Protein AF-A0AA86TQ76-F1 (afdb_monomer)

Organism: NCBI:txid28002

Sequence (105 aa):
MPYHNWTKQEINLLSSAVKKHGLNWAIIQKNYFPEFNVISVKNKYYAVAHEIMVRRQERAASVQSASQDEQLVQKSQDQVKNESNTLSEEDLLQQIRTILTQQQQ

InterPro domains:
  IPR001005 SANT/Myb domain [PF00249] (5-32)
  IPR001005 SANT/Myb domain [SM00717] (2-51)
  IPR009057 Homedomain-like superfamily [SSF46689] (4-48)

Secondary structure (DSSP, 8-state):
-------HHHHHHHHHHHHHHTT-HHHHHHHH-TTS-HHHHHHHHHHHHHHHHHHHHHHHHHHHHHHHHTTSSSTTS--S--------HHHHHHHHHHHHHTT--

pLDDT: mean 75.3, std 19.29, range [36.97, 96.31]

Radius of gyration: 26.55 Å; Cα contacts (8 Å, |Δi|>4): 30; chains: 1; bounding box: 36×57×64 Å

Foldseek 3Di:
DDDDDDDPVNLVLLVVLCVVPPLPLVCSCVPPNVVDDSVVSNVVNVVVVVVVVVVVVVVVVVVVVVVVVVVVVPPPPDPDDDDDPDPDPVVVVVVVVVVVVVPPD

Structure (mmCIF, N/CA/C/O backbone):
data_AF-A0AA86TQ76-F1
#
_entry.id   AF-A0AA86TQ76-F1
#
loop_
_atom_site.group_PDB
_atom_site.id
_atom_site.type_symbol
_atom_site.label_atom_id
_atom_site.label_alt_id
_atom_site.label_comp_id
_atom_site.label_asym_id
_atom_site.label_entity_id
_atom_site.label_seq_id
_atom_site.pdbx_PDB_ins_code
_atom_site.Cartn_x
_atom_site.Cartn_y
_atom_site.Cartn_z
_atom_site.occupancy
_atom_site.B_iso_or_equiv
_atom_site.auth_seq_id
_atom_site.auth_comp_id
_atom_site.auth_asym_id
_atom_site.auth_atom_id
_atom_site.pdbx_PDB_model_num
ATOM 1 N N . MET A 1 1 ? 18.023 2.434 -10.085 1.00 53.03 1 MET A N 1
ATOM 2 C CA . MET A 1 1 ? 16.574 2.522 -10.369 1.00 53.03 1 MET A CA 1
ATOM 3 C C . MET A 1 1 ? 16.124 3.920 -9.996 1.00 53.03 1 MET A C 1
ATOM 5 O O . MET A 1 1 ? 16.434 4.318 -8.878 1.00 53.03 1 MET A O 1
ATOM 9 N N . PRO A 1 2 ? 15.503 4.688 -10.902 1.00 58.22 2 PRO A N 1
ATOM 10 C CA . PRO A 1 2 ? 15.020 6.023 -10.570 1.00 58.22 2 PRO A CA 1
ATOM 11 C C . PRO A 1 2 ? 13.993 5.938 -9.434 1.00 58.22 2 PRO A C 1
ATOM 13 O O . PRO A 1 2 ? 13.142 5.047 -9.415 1.00 58.22 2 PRO A O 1
ATOM 16 N N . TYR A 1 3 ? 14.114 6.837 -8.461 1.00 70.19 3 TYR A N 1
ATOM 17 C CA . TYR A 1 3 ? 13.155 6.956 -7.371 1.00 70.19 3 TYR A CA 1
ATOM 18 C C . TYR A 1 3 ? 11.889 7.621 -7.912 1.00 70.19 3 TYR A C 1
ATOM 20 O O . TYR A 1 3 ? 11.936 8.765 -8.357 1.00 70.19 3 TYR A O 1
ATOM 28 N N . HIS A 1 4 ? 10.769 6.894 -7.903 1.00 85.44 4 HIS A N 1
ATOM 29 C CA . HIS A 1 4 ? 9.479 7.453 -8.300 1.00 85.44 4 HIS A CA 1
ATOM 30 C C . HIS A 1 4 ? 8.789 8.135 -7.126 1.00 85.44 4 HIS A C 1
ATOM 32 O O . HIS A 1 4 ? 8.577 7.526 -6.071 1.00 85.44 4 HIS A O 1
ATOM 38 N N . ASN A 1 5 ? 8.372 9.377 -7.343 1.00 88.88 5 ASN A N 1
ATOM 39 C CA . ASN A 1 5 ? 7.592 10.137 -6.381 1.00 88.88 5 ASN A CA 1
ATOM 40 C C . ASN A 1 5 ? 6.108 9.828 -6.568 1.00 88.88 5 ASN A C 1
ATOM 42 O O . ASN A 1 5 ? 5.432 10.435 -7.391 1.00 88.88 5 ASN A O 1
ATOM 46 N N . TRP A 1 6 ? 5.602 8.893 -5.768 1.00 91.00 6 TRP A N 1
ATOM 47 C CA . TRP A 1 6 ? 4.189 8.527 -5.783 1.00 91.00 6 TRP A CA 1
ATOM 48 C C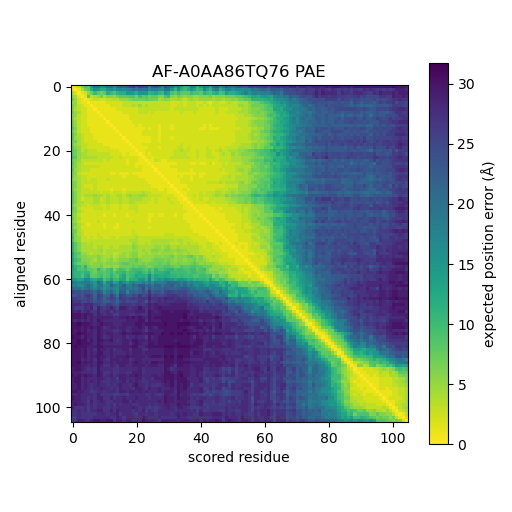 . TRP A 1 6 ? 3.295 9.685 -5.341 1.00 91.00 6 TRP A C 1
ATOM 50 O O . TRP A 1 6 ? 3.310 10.108 -4.182 1.00 91.00 6 TRP A O 1
ATOM 60 N N . THR A 1 7 ? 2.458 10.138 -6.259 1.00 94.12 7 THR A N 1
ATOM 61 C CA . THR A 1 7 ? 1.448 11.167 -6.046 1.00 94.12 7 THR A CA 1
ATOM 62 C C . THR A 1 7 ? 0.230 10.622 -5.298 1.00 94.12 7 THR A C 1
ATOM 64 O O . THR A 1 7 ? -0.048 9.420 -5.262 1.00 94.12 7 THR A O 1
ATOM 67 N N . LYS A 1 8 ? -0.570 11.528 -4.723 1.00 92.50 8 LYS A N 1
ATOM 68 C CA . LYS A 1 8 ? -1.840 11.167 -4.068 1.00 92.50 8 LYS A CA 1
ATOM 69 C C . LYS A 1 8 ? -2.818 10.490 -5.038 1.00 92.50 8 LYS A C 1
ATOM 71 O O . LYS A 1 8 ? -3.538 9.582 -4.635 1.00 92.50 8 LYS A O 1
ATOM 76 N N . GLN A 1 9 ? -2.833 10.914 -6.303 1.00 94.69 9 GLN A N 1
ATOM 77 C CA . GLN A 1 9 ? -3.696 10.335 -7.336 1.00 94.69 9 GLN A CA 1
ATOM 78 C C . GLN A 1 9 ? -3.317 8.880 -7.624 1.00 94.69 9 GLN A C 1
ATOM 80 O O . GLN A 1 9 ? -4.193 8.018 -7.627 1.00 94.69 9 GLN A O 1
ATOM 85 N N . GLU A 1 10 ? -2.024 8.585 -7.768 1.00 93.88 10 GLU A N 1
ATOM 86 C CA . GLU A 1 10 ? -1.541 7.214 -7.971 1.00 93.88 10 GLU A CA 1
ATOM 87 C C . GLU A 1 10 ? -1.820 6.325 -6.759 1.00 93.88 10 GLU A C 1
ATOM 89 O O . GLU A 1 10 ? -2.206 5.171 -6.915 1.00 93.88 10 GLU A O 1
ATOM 94 N N . ILE A 1 11 ? -1.690 6.859 -5.541 1.00 94.38 11 ILE A N 1
ATOM 95 C CA . ILE A 1 11 ? -2.025 6.122 -4.315 1.00 94.38 11 ILE A CA 1
ATOM 96 C C . ILE A 1 11 ? -3.526 5.790 -4.266 1.00 94.38 11 ILE A C 1
ATOM 98 O O . ILE A 1 11 ? -3.902 4.658 -3.950 1.00 94.38 11 ILE A O 1
ATOM 102 N N . ASN A 1 12 ? -4.390 6.745 -4.617 1.00 94.56 12 ASN A N 1
ATOM 103 C CA . ASN A 1 12 ? -5.837 6.524 -4.694 1.00 94.56 12 ASN A CA 1
ATOM 104 C C . ASN A 1 12 ? -6.195 5.491 -5.771 1.00 94.56 12 ASN A C 1
ATOM 106 O O . ASN A 1 12 ? -7.048 4.623 -5.549 1.00 94.56 12 ASN A O 1
ATOM 110 N N . LEU A 1 13 ? -5.519 5.553 -6.921 1.00 95.88 13 LEU A N 1
ATOM 111 C CA . LEU A 1 13 ? -5.680 4.587 -8.000 1.00 95.88 13 LEU A CA 1
ATOM 112 C C . LEU A 1 13 ? -5.225 3.190 -7.564 1.00 95.88 13 LEU A C 1
ATOM 114 O O . LEU A 1 13 ? -5.954 2.227 -7.780 1.00 95.88 13 LEU A O 1
ATOM 118 N N . LEU A 1 14 ? -4.084 3.083 -6.878 1.00 93.69 14 LEU A N 1
ATOM 119 C CA . LEU A 1 14 ? -3.569 1.832 -6.324 1.00 93.69 14 LEU A CA 1
ATOM 120 C C . LEU A 1 14 ? -4.555 1.215 -5.327 1.00 93.69 14 LEU A C 1
ATOM 122 O O . LEU A 1 14 ? -4.869 0.032 -5.431 1.00 93.69 14 LEU A O 1
ATOM 126 N N . SER A 1 15 ? -5.106 2.014 -4.409 1.00 94.12 15 SER A N 1
ATOM 127 C CA . SER A 1 15 ? -6.135 1.543 -3.475 1.00 94.12 15 SER A CA 1
ATOM 128 C C . SER A 1 15 ? -7.380 1.031 -4.210 1.00 94.12 15 SER A C 1
ATOM 130 O O . SER A 1 15 ? -7.910 -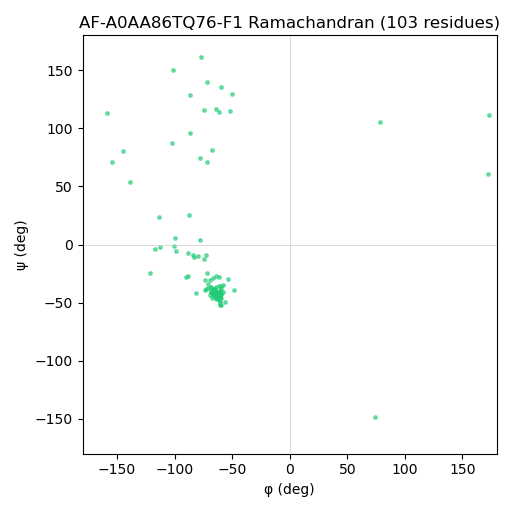0.029 -3.877 1.00 94.12 15 SER A O 1
ATOM 132 N N . SER A 1 16 ? -7.819 1.739 -5.253 1.00 95.50 16 SER A N 1
ATOM 133 C CA . SER A 1 16 ? -8.985 1.354 -6.058 1.00 95.50 16 SER A CA 1
ATOM 134 C C . SER A 1 16 ? -8.735 0.081 -6.874 1.00 95.50 16 SER A C 1
ATOM 136 O O . SER A 1 16 ? -9.596 -0.797 -6.939 1.00 95.50 16 SER A O 1
ATOM 138 N N . ALA A 1 17 ? -7.542 -0.061 -7.454 1.00 94.12 17 ALA A N 1
ATOM 139 C CA . ALA A 1 17 ? -7.136 -1.246 -8.198 1.00 94.12 17 ALA A CA 1
ATOM 140 C C . ALA A 1 17 ? -7.046 -2.483 -7.292 1.00 94.12 17 ALA A C 1
ATOM 142 O O . ALA A 1 17 ? -7.532 -3.545 -7.676 1.00 94.12 17 ALA A O 1
ATOM 143 N N . VAL A 1 18 ? -6.512 -2.339 -6.072 1.00 94.62 18 VAL A N 1
ATOM 144 C CA . VAL A 1 18 ? -6.480 -3.418 -5.069 1.00 94.62 18 VAL A CA 1
ATOM 145 C C . VAL A 1 18 ? -7.890 -3.810 -4.626 1.00 94.62 18 VAL A C 1
ATOM 147 O O . VAL A 1 18 ? -8.187 -4.996 -4.523 1.00 94.62 18 VAL A O 1
ATOM 150 N N . LYS A 1 1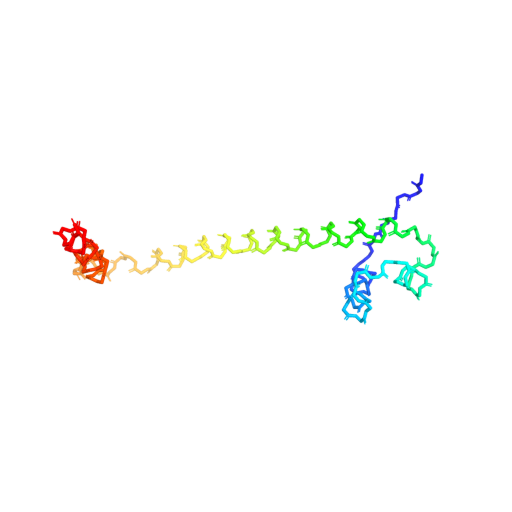9 ? -8.804 -2.849 -4.436 1.00 94.12 19 LYS A N 1
ATOM 151 C CA . LYS A 1 19 ? -10.217 -3.156 -4.139 1.00 94.12 19 LYS A CA 1
ATOM 152 C C . LYS A 1 19 ? -10.895 -3.949 -5.259 1.00 94.12 19 LYS A C 1
ATOM 154 O O . LYS A 1 19 ? -11.734 -4.794 -4.973 1.00 94.12 19 LYS A O 1
ATOM 159 N N . LYS A 1 20 ? -10.544 -3.678 -6.521 1.00 95.94 20 LYS A N 1
ATOM 160 C CA . LYS A 1 20 ? -11.148 -4.329 -7.692 1.00 95.94 20 LYS A CA 1
ATOM 161 C C . LYS A 1 20 ? -10.557 -5.709 -7.994 1.00 95.94 20 LYS A C 1
ATOM 163 O O . LYS A 1 20 ? -11.299 -6.615 -8.349 1.00 95.94 20 LYS A O 1
ATOM 168 N N . HIS A 1 21 ? -9.236 -5.857 -7.896 1.00 93.81 21 HIS A N 1
ATOM 169 C CA . HIS A 1 21 ? -8.508 -7.050 -8.357 1.00 93.81 21 HIS A CA 1
ATOM 170 C C . HIS A 1 21 ? -7.882 -7.873 -7.223 1.00 93.81 21 HIS A C 1
ATOM 172 O O . HIS A 1 21 ? -7.272 -8.907 -7.491 1.00 93.81 21 HIS A O 1
ATOM 178 N N . GLY A 1 22 ? -7.999 -7.431 -5.969 1.00 93.12 22 GLY A N 1
ATOM 179 C CA . GLY A 1 22 ? -7.345 -8.043 -4.812 1.00 93.12 22 GLY A CA 1
ATOM 180 C C . GLY A 1 22 ? -5.841 -7.755 -4.765 1.00 93.12 22 GLY A C 1
ATOM 181 O O . GLY A 1 22 ? -5.372 -6.721 -5.233 1.00 93.12 22 GLY A O 1
ATOM 182 N N . LEU A 1 23 ? -5.056 -8.690 -4.225 1.00 92.69 23 LEU A N 1
ATOM 183 C CA . LEU A 1 23 ? -3.588 -8.584 -4.138 1.00 92.69 23 LEU A CA 1
ATOM 184 C C . LEU A 1 23 ? -2.878 -9.116 -5.399 1.00 92.69 23 LEU A C 1
ATOM 186 O O . LEU A 1 23 ? -1.723 -9.539 -5.348 1.00 92.69 23 LEU A O 1
ATOM 190 N N . ASN A 1 24 ? -3.563 -9.105 -6.545 1.00 95.62 24 ASN A N 1
ATOM 191 C CA . ASN A 1 24 ? -3.026 -9.572 -7.822 1.00 95.62 24 ASN A CA 1
ATOM 192 C C . ASN A 1 24 ? -2.095 -8.522 -8.447 1.00 95.62 24 ASN A C 1
ATOM 194 O O . ASN A 1 24 ? -2.436 -7.851 -9.423 1.00 95.62 24 ASN A O 1
ATOM 198 N N . TRP A 1 25 ? -0.890 -8.387 -7.887 1.00 92.69 25 TRP A N 1
ATOM 199 C CA . TRP A 1 25 ? 0.064 -7.331 -8.243 1.00 92.69 25 TRP A CA 1
ATOM 200 C C . TRP A 1 25 ? 0.456 -7.315 -9.721 1.00 92.69 25 TRP A C 1
ATOM 202 O O . TRP A 1 25 ? 0.631 -6.238 -10.278 1.00 92.69 25 TRP A O 1
ATOM 212 N N . ALA A 1 26 ? 0.558 -8.478 -10.369 1.00 94.81 26 ALA A N 1
ATOM 213 C CA . ALA A 1 26 ? 0.881 -8.564 -11.793 1.00 94.81 26 ALA A CA 1
ATOM 214 C C . ALA A 1 26 ? -0.218 -7.944 -12.676 1.00 94.81 26 ALA A C 1
ATOM 216 O O . ALA A 1 26 ? 0.080 -7.208 -13.612 1.00 94.81 26 ALA A O 1
ATOM 217 N N . ILE A 1 27 ? -1.491 -8.188 -12.347 1.00 96.12 27 ILE A N 1
ATOM 218 C CA . ILE A 1 27 ? -2.639 -7.610 -13.065 1.00 96.12 27 ILE A CA 1
ATOM 219 C C . ILE A 1 27 ? -2.715 -6.107 -12.803 1.00 96.12 27 ILE A C 1
ATOM 221 O O . ILE A 1 27 ? -2.918 -5.322 -13.728 1.00 96.12 27 ILE A O 1
ATOM 225 N N . ILE A 1 28 ? -2.526 -5.700 -11.547 1.00 95.06 28 ILE A N 1
ATOM 226 C CA . ILE A 1 28 ? -2.565 -4.289 -11.153 1.00 95.06 28 ILE A CA 1
ATOM 227 C C . ILE A 1 28 ? -1.445 -3.508 -11.844 1.00 95.06 28 ILE A C 1
ATOM 229 O O . ILE A 1 28 ? -1.695 -2.446 -12.408 1.00 95.06 28 ILE A O 1
ATOM 233 N N . GLN A 1 29 ? -0.227 -4.048 -11.847 1.00 95.94 29 GLN A N 1
ATOM 234 C CA . GLN A 1 29 ? 0.904 -3.435 -12.528 1.00 95.94 29 GLN A CA 1
ATOM 235 C C . GLN A 1 29 ? 0.631 -3.319 -14.029 1.00 95.94 29 GLN A C 1
ATOM 237 O O . GLN A 1 29 ? 0.681 -2.220 -14.568 1.00 95.94 29 G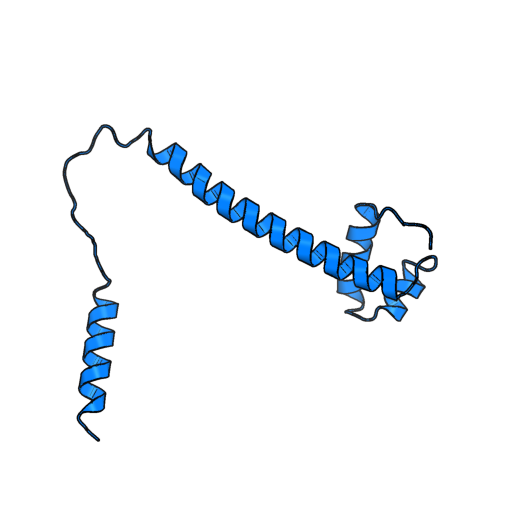LN A O 1
ATOM 242 N N . LYS A 1 30 ? 0.235 -4.412 -14.687 1.00 96.31 30 LYS A N 1
ATOM 243 C CA . LYS A 1 30 ? -0.004 -4.420 -16.133 1.00 96.31 30 LYS A CA 1
ATOM 244 C C . LYS A 1 30 ? -1.102 -3.446 -16.575 1.00 96.31 30 LYS A C 1
ATOM 246 O O . LYS A 1 30 ? -0.962 -2.814 -17.615 1.00 96.31 30 LYS A O 1
ATOM 251 N N . ASN A 1 31 ? -2.185 -3.332 -15.806 1.00 95.94 31 ASN A N 1
ATOM 252 C CA . A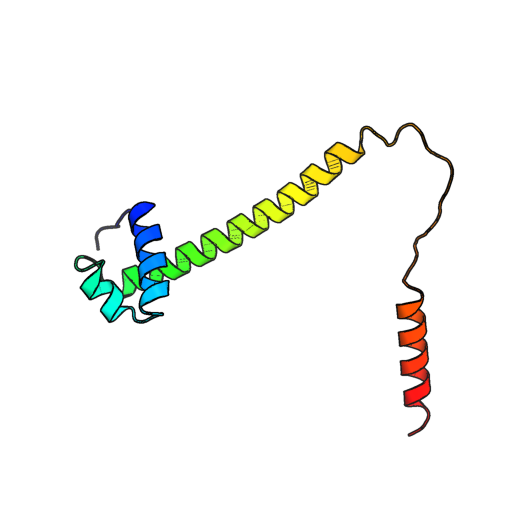SN A 1 31 ? -3.361 -2.561 -16.218 1.00 95.94 31 ASN A CA 1
ATOM 253 C C . ASN A 1 31 ? -3.319 -1.084 -15.802 1.00 95.94 31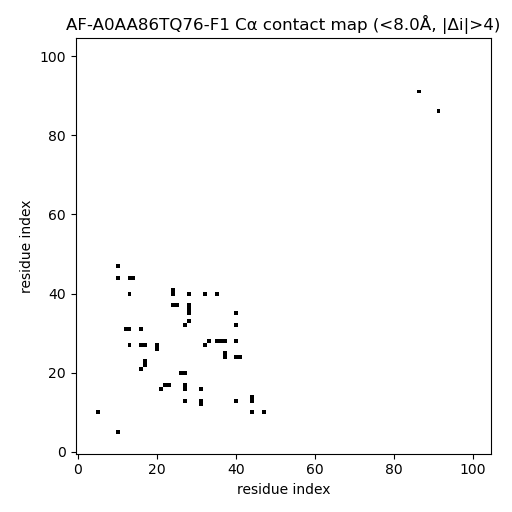 ASN A C 1
ATOM 255 O O . ASN A 1 31 ? -3.954 -0.266 -16.459 1.00 95.94 31 ASN A O 1
ATOM 259 N N . TYR A 1 32 ? -2.632 -0.746 -14.706 1.00 94.56 32 TYR A N 1
ATOM 260 C CA . TYR A 1 32 ? -2.665 0.606 -14.128 1.00 94.56 32 TYR A CA 1
ATOM 261 C C . TYR A 1 32 ? -1.290 1.269 -14.041 1.00 94.56 32 TYR A C 1
ATOM 263 O O . TYR A 1 32 ? -1.210 2.491 -14.010 1.00 94.56 32 TYR A O 1
ATOM 271 N N . PHE A 1 33 ? -0.216 0.481 -13.987 1.00 93.94 33 PHE A N 1
ATOM 272 C CA . PHE A 1 33 ? 1.136 0.944 -13.674 1.00 93.94 33 PHE A CA 1
ATOM 273 C C . PHE A 1 33 ? 2.184 0.273 -14.588 1.00 93.94 33 PHE A C 1
ATOM 275 O O . PHE A 1 33 ? 3.132 -0.333 -14.078 1.00 93.94 33 PHE A O 1
ATOM 282 N N . PRO A 1 34 ? 2.034 0.341 -15.929 1.00 92.94 34 PRO A N 1
ATOM 283 C CA . PRO A 1 34 ? 2.863 -0.432 -16.858 1.00 92.94 34 PRO A CA 1
ATOM 284 C C . PRO A 1 34 ? 4.346 -0.039 -16.814 1.00 92.94 34 PRO A C 1
ATOM 286 O O . PRO A 1 34 ? 5.210 -0.873 -17.066 1.00 92.94 34 PRO A O 1
ATOM 289 N N . GLU A 1 35 ? 4.646 1.204 -16.437 1.00 91.44 35 GLU A N 1
ATOM 290 C CA . GLU A 1 35 ? 6.011 1.733 -16.318 1.00 91.44 35 GLU A CA 1
ATOM 291 C C . GLU A 1 35 ? 6.713 1.307 -15.018 1.00 91.44 35 GLU A C 1
ATOM 293 O O . GLU A 1 35 ? 7.919 1.494 -14.856 1.00 91.44 35 GLU A O 1
ATOM 298 N N . PHE A 1 36 ? 5.974 0.708 -14.079 1.00 90.38 36 PHE A N 1
ATOM 299 C CA . PHE A 1 36 ? 6.499 0.305 -12.781 1.00 90.38 36 PHE A CA 1
ATOM 300 C C . PHE A 1 36 ? 6.788 -1.186 -12.712 1.00 90.38 36 PHE A C 1
ATOM 302 O O . PHE A 1 36 ? 6.095 -2.016 -13.292 1.00 90.38 36 PHE A O 1
ATOM 309 N N . ASN A 1 37 ? 7.774 -1.544 -11.894 1.00 91.56 37 ASN A N 1
ATOM 310 C CA . ASN A 1 37 ? 7.974 -2.930 -11.500 1.00 91.56 37 ASN A CA 1
ATOM 311 C C . ASN A 1 37 ? 6.864 -3.360 -10.523 1.00 91.56 37 ASN A C 1
ATOM 313 O O . ASN A 1 37 ? 6.516 -2.623 -9.596 1.00 91.56 37 ASN A O 1
ATOM 317 N N . VAL A 1 38 ? 6.365 -4.588 -10.683 1.00 93.31 38 VAL A N 1
ATOM 318 C CA . VAL A 1 38 ? 5.403 -5.246 -9.782 1.00 93.31 38 VAL A CA 1
ATOM 319 C C . VAL A 1 38 ? 5.837 -5.134 -8.314 1.00 93.31 38 VAL A C 1
ATOM 321 O O . VAL A 1 38 ? 5.018 -4.874 -7.432 1.00 93.31 38 VAL A O 1
ATOM 324 N N . ILE A 1 39 ? 7.140 -5.270 -8.049 1.00 91.06 39 ILE A N 1
ATOM 325 C CA . ILE A 1 39 ? 7.720 -5.159 -6.705 1.00 91.06 39 ILE A CA 1
ATOM 326 C C . ILE A 1 39 ? 7.529 -3.744 -6.141 1.00 91.06 39 ILE A C 1
ATOM 328 O O . ILE A 1 39 ? 7.149 -3.597 -4.980 1.00 91.06 39 ILE A O 1
ATOM 332 N N . SER A 1 40 ? 7.733 -2.704 -6.953 1.00 89.88 40 SER A N 1
ATOM 333 C CA . SER A 1 40 ? 7.564 -1.306 -6.539 1.00 89.88 40 SER A CA 1
ATOM 334 C C . SER A 1 40 ? 6.114 -0.999 -6.169 1.00 89.88 40 SER A C 1
ATOM 336 O O . SER A 1 40 ? 5.865 -0.356 -5.151 1.00 89.88 40 SER A O 1
ATOM 338 N N . VAL A 1 41 ? 5.159 -1.509 -6.954 1.00 92.44 41 VAL A N 1
ATOM 339 C CA . VAL A 1 41 ? 3.717 -1.361 -6.696 1.00 92.44 41 VAL A CA 1
ATOM 340 C C . VAL A 1 41 ? 3.336 -2.017 -5.366 1.00 92.44 41 VAL A C 1
ATOM 342 O O . VAL A 1 41 ? 2.695 -1.391 -4.519 1.00 92.44 41 VAL A O 1
ATOM 345 N N . LYS A 1 42 ? 3.800 -3.253 -5.142 1.00 92.88 42 LYS A N 1
ATOM 346 C CA . LYS A 1 42 ? 3.579 -3.986 -3.890 1.00 92.88 42 LYS A CA 1
ATOM 347 C C . LYS A 1 42 ? 4.163 -3.239 -2.688 1.00 92.88 42 LYS A C 1
ATOM 349 O O . LYS A 1 42 ? 3.467 -3.007 -1.702 1.00 92.88 42 LYS A O 1
ATOM 354 N N . ASN A 1 43 ? 5.435 -2.850 -2.769 1.00 92.50 43 ASN A N 1
ATOM 355 C CA . ASN A 1 43 ? 6.125 -2.163 -1.678 1.00 92.50 43 ASN A CA 1
ATOM 356 C C . ASN A 1 43 ? 5.436 -0.842 -1.336 1.00 92.50 43 ASN A C 1
ATOM 358 O O . ASN A 1 43 ? 5.265 -0.526 -0.158 1.00 92.50 43 ASN A O 1
ATOM 362 N N . LYS A 1 44 ? 4.974 -0.100 -2.351 1.00 93.06 44 LYS A N 1
ATOM 363 C CA . LYS A 1 44 ? 4.235 1.135 -2.115 1.00 93.06 44 LYS A CA 1
ATOM 364 C C . LYS A 1 44 ? 2.934 0.890 -1.362 1.00 93.06 44 LYS A C 1
ATOM 366 O O . LYS A 1 44 ? 2.643 1.643 -0.436 1.00 93.06 44 LYS A O 1
ATOM 371 N N . TYR A 1 45 ? 2.167 -0.134 -1.734 1.00 94.00 45 TYR A N 1
ATOM 372 C CA . TYR A 1 45 ? 0.904 -0.440 -1.064 1.00 94.00 45 TYR A CA 1
ATOM 373 C C . TYR A 1 45 ? 1.099 -0.660 0.441 1.00 94.00 45 TYR A C 1
ATOM 375 O O . TYR A 1 45 ? 0.420 -0.027 1.249 1.00 94.00 45 TYR A O 1
ATOM 383 N N . TYR A 1 46 ? 2.069 -1.495 0.824 1.00 92.00 46 TYR A N 1
ATOM 384 C CA . TYR A 1 46 ? 2.356 -1.758 2.236 1.00 92.00 46 TYR A CA 1
ATOM 385 C C . TYR A 1 46 ? 2.893 -0.526 2.969 1.00 92.00 46 TYR A C 1
ATOM 387 O O . TYR A 1 46 ? 2.489 -0.279 4.103 1.00 92.00 46 TYR A O 1
ATOM 395 N N . ALA A 1 47 ? 3.732 0.283 2.316 1.00 90.94 47 ALA A N 1
ATOM 396 C CA . ALA A 1 47 ? 4.209 1.537 2.892 1.00 90.94 47 ALA A CA 1
ATOM 397 C C . ALA A 1 47 ? 3.052 2.507 3.191 1.00 90.94 47 ALA A C 1
ATOM 399 O O . ALA A 1 47 ? 2.987 3.070 4.280 1.00 90.94 47 ALA A O 1
ATOM 400 N N . VAL A 1 48 ? 2.101 2.654 2.262 1.00 90.38 48 VAL A N 1
ATOM 401 C CA . VAL A 1 48 ? 0.915 3.509 2.449 1.00 90.38 48 VAL A CA 1
ATOM 402 C C . VAL A 1 48 ? -0.004 2.956 3.535 1.00 90.38 48 VAL A C 1
ATOM 404 O O . VAL A 1 48 ? -0.487 3.716 4.369 1.00 90.38 48 VAL A O 1
ATOM 407 N N . ALA A 1 49 ? -0.251 1.645 3.549 1.00 89.19 49 ALA A N 1
ATOM 408 C CA . ALA A 1 49 ? -1.081 1.021 4.576 1.00 89.19 49 ALA A CA 1
ATOM 409 C C . ALA A 1 49 ? -0.497 1.248 5.981 1.00 89.19 49 ALA A C 1
ATOM 411 O O . ALA A 1 49 ? -1.228 1.611 6.904 1.00 89.19 49 ALA A O 1
ATOM 412 N N . HIS A 1 50 ? 0.824 1.112 6.116 1.00 88.56 50 HIS A N 1
ATOM 413 C CA . HIS A 1 50 ? 1.539 1.408 7.352 1.00 88.56 50 HIS A CA 1
ATOM 414 C C . HIS A 1 50 ? 1.447 2.895 7.728 1.00 88.56 50 HIS A C 1
ATOM 416 O O . HIS A 1 50 ? 1.105 3.224 8.860 1.00 88.56 50 HIS A O 1
ATOM 422 N N . GLU A 1 51 ? 1.675 3.807 6.779 1.00 88.06 51 GLU A N 1
ATOM 423 C CA . GLU A 1 51 ? 1.561 5.254 7.003 1.00 88.06 51 GLU A CA 1
ATOM 424 C C . GLU A 1 51 ? 0.156 5.656 7.488 1.00 88.06 51 GLU A C 1
ATOM 426 O O . GLU A 1 51 ? 0.013 6.464 8.406 1.00 88.06 51 GLU A O 1
ATOM 431 N N . ILE A 1 52 ? -0.895 5.062 6.917 1.00 86.06 52 ILE A N 1
ATOM 432 C CA . ILE A 1 52 ? -2.284 5.294 7.339 1.00 86.06 52 ILE A CA 1
ATOM 433 C C . ILE A 1 52 ? -2.515 4.791 8.767 1.00 86.06 52 ILE A C 1
ATOM 435 O O . ILE A 1 52 ? -3.168 5.480 9.554 1.00 86.06 52 ILE A O 1
ATOM 439 N N . MET A 1 53 ? -1.988 3.613 9.106 1.00 83.81 53 MET A N 1
ATOM 440 C CA . MET A 1 53 ? -2.099 3.037 10.446 1.00 83.81 53 MET A CA 1
ATOM 441 C C . MET A 1 53 ? -1.443 3.941 11.497 1.00 83.81 53 MET A C 1
ATOM 443 O O . MET A 1 53 ? -2.099 4.304 12.473 1.00 83.81 53 MET A O 1
ATOM 447 N N . VAL A 1 54 ? -0.199 4.369 11.262 1.00 85.94 54 VAL A N 1
ATOM 448 C CA . VAL A 1 54 ? 0.549 5.252 12.174 1.00 85.94 54 VAL A CA 1
ATOM 449 C C . VAL A 1 54 ? -0.181 6.582 12.365 1.00 85.94 54 VAL A C 1
ATOM 451 O O . VAL A 1 54 ? -0.477 6.972 13.492 1.00 85.94 54 VAL A O 1
ATOM 454 N N . ARG A 1 55 ? -0.618 7.225 11.273 1.00 85.38 55 ARG A N 1
ATOM 455 C CA . ARG A 1 55 ? -1.376 8.488 11.347 1.00 85.38 55 ARG A CA 1
ATOM 456 C C . ARG A 1 55 ? -2.707 8.367 12.083 1.00 85.38 55 ARG A C 1
ATOM 458 O O . ARG A 1 55 ? -3.227 9.368 12.577 1.00 85.38 55 ARG A O 1
ATOM 465 N N . ARG A 1 56 ? -3.327 7.183 12.084 1.00 80.56 56 ARG A N 1
ATOM 466 C CA . ARG A 1 56 ? -4.558 6.926 12.844 1.00 80.56 56 ARG A CA 1
ATOM 467 C C . ARG A 1 56 ? -4.256 6.820 14.336 1.00 80.56 56 ARG A C 1
ATOM 469 O O . ARG A 1 56 ? -5.034 7.337 15.131 1.00 80.56 56 ARG A O 1
ATOM 476 N N . GLN A 1 57 ? -3.141 6.192 14.696 1.00 73.94 57 GLN A N 1
ATOM 477 C CA . GLN A 1 57 ? -2.702 6.046 16.081 1.00 73.94 57 GLN A CA 1
ATOM 478 C C . GLN A 1 57 ? -2.314 7.394 16.699 1.00 73.94 57 GLN A C 1
ATOM 480 O O . GLN A 1 57 ? -2.789 7.726 17.780 1.00 73.94 57 GLN A O 1
ATOM 485 N N . GLU A 1 58 ? -1.546 8.209 15.975 1.00 78.12 58 GLU A N 1
ATOM 486 C CA . GLU A 1 58 ? -1.172 9.565 16.403 1.00 78.12 58 GLU A CA 1
ATOM 487 C C . GLU A 1 58 ? -2.400 10.462 16.591 1.00 78.12 58 GLU A C 1
ATOM 489 O O . GLU A 1 58 ? -2.510 11.175 17.587 1.00 78.12 58 GLU A O 1
ATOM 494 N N . ARG A 1 59 ? -3.374 10.390 15.672 1.00 77.06 59 ARG A N 1
ATOM 495 C CA . ARG A 1 59 ? -4.638 11.124 15.818 1.00 77.06 59 ARG A CA 1
ATOM 496 C C . ARG A 1 59 ? -5.460 10.644 17.008 1.00 77.06 59 ARG A C 1
ATOM 498 O O . ARG A 1 59 ? -6.006 11.479 17.716 1.00 77.06 59 ARG A O 1
ATOM 505 N N . ALA A 1 60 ? -5.546 9.336 17.244 1.00 76.50 60 ALA A N 1
ATOM 506 C CA . ALA A 1 60 ? -6.256 8.804 18.406 1.00 76.50 60 ALA A CA 1
ATOM 507 C C . ALA A 1 60 ? -5.613 9.267 19.727 1.00 76.50 60 ALA A C 1
ATOM 509 O O . ALA A 1 60 ? -6.331 9.691 20.628 1.00 76.50 60 ALA A O 1
ATOM 510 N N . ALA A 1 61 ? -4.279 9.273 19.808 1.00 75.12 61 ALA A N 1
ATOM 511 C CA . ALA A 1 61 ? -3.543 9.779 20.966 1.00 75.12 61 ALA A CA 1
ATOM 512 C C . ALA A 1 61 ? -3.702 11.302 21.150 1.00 75.12 61 ALA A C 1
ATOM 514 O O . ALA A 1 61 ? -3.885 11.775 22.268 1.00 75.12 61 ALA A O 1
ATOM 515 N N . SER A 1 62 ? -3.703 12.075 20.058 1.00 74.56 62 SER A N 1
ATOM 516 C CA . SER A 1 62 ? -3.879 13.534 20.102 1.00 74.56 62 SER A CA 1
ATOM 517 C C . SER A 1 62 ? -5.308 13.962 20.472 1.00 74.56 62 SER A C 1
ATOM 519 O O . SER A 1 62 ? -5.491 14.958 21.169 1.00 74.56 62 SER A O 1
ATOM 521 N N . VAL A 1 63 ? -6.329 13.200 20.062 1.00 65.62 63 VAL A N 1
ATOM 522 C CA . VAL A 1 63 ? -7.719 13.425 20.495 1.00 65.62 63 VAL A CA 1
ATOM 523 C C . VAL A 1 63 ? -7.877 13.112 21.986 1.00 65.62 63 VAL A C 1
ATOM 525 O O . VAL A 1 63 ? -8.552 13.859 22.684 1.00 65.62 63 VAL A O 1
ATOM 528 N N . GLN A 1 64 ? -7.197 12.080 22.502 1.00 58.41 64 GLN A N 1
ATOM 529 C CA . GLN A 1 64 ? -7.180 11.780 23.939 1.00 58.41 64 GLN A CA 1
ATOM 530 C C . GLN A 1 64 ? -6.526 12.891 24.774 1.00 58.41 64 GLN A C 1
ATOM 532 O O . GLN A 1 64 ? -7.021 13.185 25.859 1.00 58.41 64 GLN A O 1
ATOM 537 N N . SER A 1 65 ? -5.471 13.547 24.273 1.00 56.72 65 SER A N 1
ATOM 538 C CA . SER A 1 65 ? -4.893 14.722 24.940 1.00 56.72 65 SER A CA 1
ATOM 539 C C . SER A 1 65 ? -5.778 15.970 24.817 1.00 56.72 65 SER A C 1
ATOM 541 O O . SER A 1 65 ? -5.942 16.689 25.794 1.00 56.72 65 SER A O 1
ATOM 543 N N . ALA A 1 66 ? -6.426 16.199 23.667 1.00 55.91 66 ALA A N 1
ATOM 544 C CA . ALA A 1 66 ? -7.325 17.345 23.477 1.00 55.91 66 ALA A CA 1
ATOM 545 C C . ALA A 1 66 ? -8.595 17.262 24.349 1.00 55.91 66 ALA A C 1
ATOM 547 O O . ALA A 1 66 ? -9.120 18.283 24.780 1.00 55.91 66 ALA A O 1
ATOM 548 N N . SER A 1 67 ? -9.061 16.052 24.676 1.00 51.09 67 SER A N 1
ATOM 549 C CA . SER A 1 67 ? -10.157 15.842 25.633 1.00 51.09 67 SER A CA 1
ATOM 550 C C . SER A 1 67 ? -9.770 16.081 27.105 1.00 51.09 67 SER A C 1
ATOM 552 O O . SER A 1 67 ? -10.661 16.102 27.952 1.00 51.09 67 SER A O 1
ATOM 554 N N . GLN A 1 68 ? -8.482 16.268 27.436 1.00 46.28 68 GLN A N 1
ATOM 555 C CA . GLN A 1 68 ? -8.041 16.657 28.786 1.00 46.28 68 GLN A CA 1
ATOM 556 C C . GLN A 1 68 ? -8.004 18.181 28.990 1.00 46.28 68 GLN A C 1
ATOM 558 O O . GLN A 1 68 ? -8.225 18.637 30.112 1.00 46.28 68 GLN A O 1
ATOM 563 N N . ASP A 1 69 ? -7.804 18.971 27.930 1.00 48.06 69 ASP A N 1
ATOM 564 C CA . ASP A 1 69 ? -7.791 20.440 28.013 1.00 48.06 69 ASP A CA 1
ATOM 565 C C . ASP A 1 69 ? -9.196 21.044 28.213 1.00 48.06 69 ASP A C 1
ATOM 567 O O . ASP A 1 69 ? -9.347 22.039 28.922 1.00 48.06 69 ASP A O 1
ATOM 571 N N . GLU A 1 70 ? -10.258 20.407 27.703 1.00 48.41 70 GLU A N 1
ATOM 572 C CA . GLU A 1 70 ? -11.650 20.829 27.963 1.00 48.41 70 GLU A CA 1
ATOM 573 C C . GLU A 1 70 ? -12.148 20.488 29.386 1.00 48.41 70 GLU A C 1
ATOM 575 O O . GLU A 1 70 ? -13.158 21.029 29.831 1.00 48.41 70 GLU A O 1
ATOM 580 N N . GLN A 1 71 ? -11.435 19.652 30.155 1.00 44.69 71 GLN A N 1
ATOM 581 C CA . GLN A 1 71 ? -11.801 19.332 31.547 1.00 44.69 71 GLN A CA 1
ATOM 582 C C . 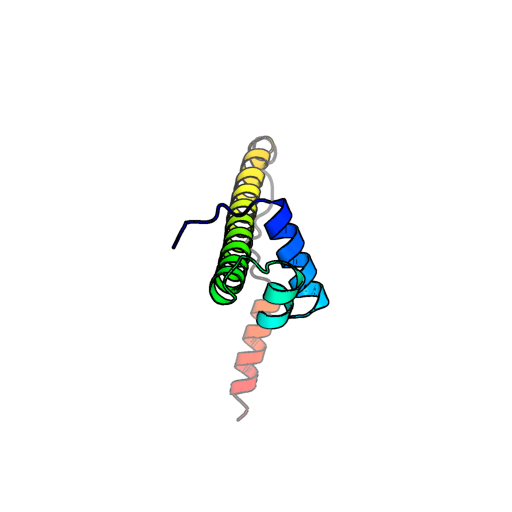GLN A 1 71 ? -11.216 20.304 32.591 1.00 44.69 71 GLN A C 1
ATOM 584 O O . GLN A 1 71 ? -11.587 20.239 33.766 1.00 44.69 71 GLN A O 1
ATOM 589 N N . LEU A 1 72 ? -10.339 21.237 32.198 1.00 46.25 72 LEU A N 1
ATOM 590 C CA . LEU A 1 72 ? -9.747 22.233 33.106 1.00 46.25 72 LEU A CA 1
ATOM 591 C C . LEU A 1 72 ? -10.632 23.473 33.348 1.00 46.25 72 LEU A C 1
ATOM 593 O O . LEU A 1 72 ? -10.369 24.220 34.287 1.00 46.25 72 LEU A O 1
ATOM 597 N N . VAL A 1 73 ? -11.713 23.665 32.583 1.00 49.03 73 VAL A N 1
ATOM 598 C CA . VAL A 1 73 ? -12.636 24.818 32.713 1.00 49.03 73 VAL A CA 1
ATOM 599 C C . VAL A 1 73 ? -13.932 24.507 33.484 1.00 49.03 73 VAL A C 1
ATOM 601 O O . VAL A 1 73 ? -14.701 25.417 33.774 1.00 49.03 73 VAL A O 1
ATOM 604 N N . GLN A 1 74 ? -14.143 23.271 33.948 1.00 45.06 74 GLN A N 1
ATOM 605 C CA . GLN A 1 74 ? -15.279 22.934 34.830 1.00 45.06 74 GLN A CA 1
ATOM 606 C C . GLN A 1 74 ? -14.873 22.446 36.231 1.00 45.06 74 GLN A C 1
ATOM 608 O O . GLN A 1 74 ? -15.727 22.269 37.093 1.00 45.06 74 GLN A O 1
ATOM 613 N N . LYS A 1 75 ? -13.574 22.280 36.517 1.00 46.03 75 LYS A N 1
ATOM 614 C CA . LYS A 1 75 ? -13.084 21.716 37.792 1.00 46.03 75 LYS A CA 1
ATOM 615 C C . LYS A 1 75 ? -13.106 22.688 38.989 1.00 46.03 75 LYS A C 1
ATOM 617 O O . LYS A 1 75 ? -12.659 22.318 40.072 1.00 46.03 75 LYS A O 1
ATOM 622 N N . SER A 1 76 ? -13.618 23.910 38.819 1.00 48.38 76 SER A N 1
ATOM 623 C CA . SER A 1 76 ? -13.606 24.951 39.864 1.00 48.38 76 SER A CA 1
ATOM 624 C C . SER A 1 76 ? -14.911 25.096 40.653 1.00 48.38 76 SER A C 1
ATOM 626 O O . SER A 1 76 ? -14.937 25.844 41.626 1.00 48.38 76 SER A O 1
ATOM 628 N N . GLN A 1 77 ? -15.983 24.388 40.299 1.00 44.44 77 GLN A N 1
ATOM 629 C CA . GLN A 1 77 ? -17.234 24.396 41.062 1.00 44.44 77 GLN A CA 1
ATOM 630 C C . GLN A 1 77 ? -17.867 23.010 40.999 1.00 44.44 77 GLN A C 1
ATOM 632 O O . GLN A 1 77 ? -18.693 22.769 40.140 1.00 44.44 77 GLN A O 1
ATOM 637 N N . ASP A 1 78 ? -17.372 22.088 41.825 1.00 40.47 78 ASP A N 1
ATOM 638 C CA . ASP A 1 78 ? -18.138 21.001 42.465 1.00 40.47 78 ASP A CA 1
ATOM 639 C C . ASP A 1 78 ? -17.160 20.049 43.176 1.00 40.47 78 ASP A C 1
ATOM 641 O O . ASP A 1 78 ? -17.061 18.850 42.920 1.00 40.47 78 ASP A O 1
ATOM 645 N N . GLN A 1 79 ? -16.414 20.597 44.140 1.00 44.50 79 GLN A N 1
ATOM 646 C CA . GLN A 1 79 ? -15.957 19.814 45.287 1.00 44.50 79 GLN A CA 1
ATOM 647 C C . GLN A 1 79 ? -17.163 19.522 46.192 1.00 44.50 79 GLN A C 1
ATOM 649 O O . GLN A 1 79 ? -17.241 20.093 47.265 1.00 44.50 79 GLN A O 1
ATOM 654 N N . VAL A 1 80 ? -18.101 18.659 45.794 1.00 42.19 80 VAL A N 1
ATOM 655 C CA . VAL A 1 80 ? -18.966 17.906 46.723 1.00 42.19 80 VAL A CA 1
ATOM 656 C C . VAL A 1 80 ? -19.509 16.678 45.967 1.00 42.19 80 VAL A C 1
ATOM 658 O O . VAL A 1 80 ? -20.351 16.824 45.092 1.00 42.19 80 VAL A O 1
ATOM 661 N N . LYS A 1 81 ? -19.090 15.475 46.399 1.00 37.72 81 LYS A N 1
ATOM 662 C CA . LYS A 1 81 ? -19.611 14.123 46.064 1.00 37.72 81 LYS A CA 1
ATOM 663 C C . LYS A 1 81 ? -19.201 13.523 44.708 1.00 37.72 81 LYS A C 1
ATOM 665 O O . LYS A 1 81 ? -19.823 13.775 43.689 1.00 37.72 81 LYS A O 1
ATOM 670 N N . ASN A 1 82 ? -18.287 12.556 44.728 1.00 36.97 82 ASN A N 1
ATOM 671 C CA . ASN A 1 82 ? -18.658 11.140 44.860 1.00 36.97 82 ASN A CA 1
ATOM 672 C C . ASN A 1 82 ? -17.400 10.276 44.681 1.00 36.97 82 ASN A C 1
ATOM 674 O O . ASN A 1 82 ? -16.817 10.198 43.601 1.00 36.97 82 ASN A O 1
ATOM 678 N N . GLU A 1 83 ? -16.985 9.641 45.769 1.00 46.75 83 GLU A N 1
ATOM 679 C CA . GLU A 1 83 ? -16.047 8.529 45.762 1.00 46.75 83 GLU A CA 1
ATOM 680 C C . GLU A 1 83 ? -16.669 7.379 44.971 1.00 46.75 83 GLU A C 1
ATOM 682 O O . GLU A 1 83 ? -17.670 6.810 45.389 1.00 46.75 83 GLU A O 1
ATOM 687 N N . SER A 1 84 ? -16.101 7.014 43.827 1.00 42.00 84 SER A N 1
ATOM 688 C CA . SER A 1 84 ? -16.440 5.753 43.161 1.00 42.00 84 SER A CA 1
ATOM 689 C C . SER A 1 84 ? -15.272 5.304 42.294 1.00 42.00 84 SER A C 1
ATOM 691 O O . SER A 1 84 ? -15.302 5.337 41.069 1.00 42.00 84 SER A O 1
ATOM 693 N N . ASN A 1 85 ? -14.217 4.871 42.980 1.00 52.62 85 ASN A N 1
ATOM 694 C CA . ASN A 1 85 ? -13.340 3.827 42.477 1.00 52.62 85 ASN A CA 1
ATOM 695 C C . ASN A 1 85 ? -14.170 2.531 42.460 1.00 52.62 85 ASN A C 1
ATOM 697 O O . ASN A 1 85 ? -14.158 1.775 43.428 1.00 52.62 85 ASN A O 1
ATOM 701 N N . THR A 1 86 ? -14.995 2.332 41.432 1.00 48.03 86 THR A N 1
ATOM 702 C CA . THR A 1 86 ? -15.852 1.148 41.310 1.00 48.03 86 THR A CA 1
ATOM 703 C C . THR A 1 86 ? -15.239 0.181 40.306 1.00 48.03 86 THR A C 1
ATOM 705 O O . THR A 1 86 ? -15.540 0.190 39.115 1.00 48.03 86 THR A O 1
ATOM 708 N N . LEU A 1 87 ? -14.353 -0.676 40.826 1.00 48.09 87 LEU A N 1
ATOM 709 C CA . LEU A 1 87 ? -14.110 -2.002 40.265 1.00 48.09 87 LEU A CA 1
ATOM 710 C C . LEU A 1 87 ? -15.483 -2.674 40.143 1.00 48.09 87 LEU A C 1
ATOM 712 O O . LEU A 1 87 ? -16.176 -2.835 41.148 1.00 48.09 87 LEU A O 1
ATOM 716 N N . SER A 1 88 ? -15.900 -2.932 38.905 1.00 53.47 88 SER A N 1
ATOM 717 C CA . SER A 1 88 ? -17.241 -3.396 38.566 1.00 53.47 88 SER A CA 1
ATOM 718 C C . SER A 1 88 ? -17.628 -4.595 39.434 1.00 53.47 88 SER A C 1
ATOM 720 O O . SER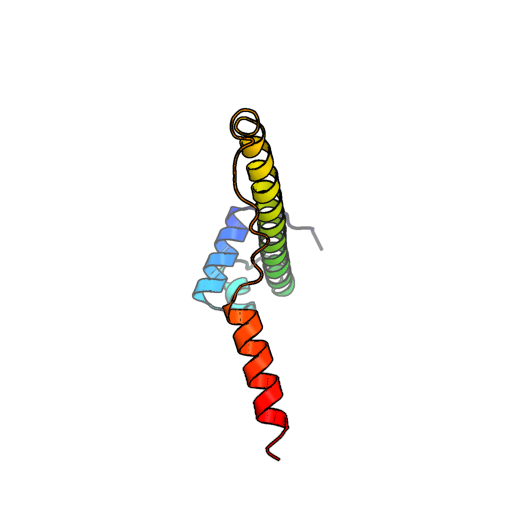 A 1 88 ? -16.879 -5.565 39.530 1.00 53.47 88 SER A O 1
ATOM 722 N N . GLU A 1 89 ? -18.801 -4.540 40.065 1.00 54.41 89 GLU A N 1
ATOM 723 C CA . GLU A 1 89 ? -19.371 -5.634 40.867 1.00 54.41 89 GLU A CA 1
ATOM 724 C C . GLU A 1 89 ? -19.426 -6.952 40.067 1.00 54.41 89 GLU A C 1
ATOM 726 O O . GLU A 1 89 ? -19.219 -8.037 40.610 1.00 54.41 89 GLU A O 1
ATOM 731 N N . GLU A 1 90 ? -19.574 -6.840 38.744 1.00 56.94 90 GLU A N 1
ATOM 732 C CA . GLU A 1 90 ? -19.479 -7.949 37.793 1.00 56.94 90 GLU A CA 1
ATOM 733 C C . GLU A 1 90 ? -18.114 -8.657 37.813 1.00 56.94 90 GLU A C 1
ATOM 735 O O . GLU A 1 90 ? -18.072 -9.886 37.743 1.00 56.94 90 GLU A O 1
ATOM 740 N N . ASP A 1 91 ? -17.003 -7.930 37.967 1.00 65.19 91 ASP A N 1
ATOM 741 C CA . ASP A 1 91 ? -15.659 -8.526 37.995 1.00 65.19 91 ASP A CA 1
ATOM 742 C C . ASP A 1 91 ? -15.424 -9.321 39.286 1.00 65.19 91 ASP A C 1
ATOM 744 O O . ASP A 1 91 ? -14.843 -10.408 39.258 1.00 65.19 91 ASP A O 1
ATOM 748 N N . LEU A 1 92 ? -15.940 -8.836 40.420 1.00 64.88 92 LEU A N 1
ATOM 749 C CA . LEU A 1 92 ? -15.861 -9.549 41.700 1.00 64.88 92 LEU A CA 1
ATOM 750 C C . LEU A 1 92 ? -16.729 -10.815 41.691 1.00 64.88 92 LEU A C 1
ATOM 752 O O . LEU A 1 92 ? -16.299 -11.872 42.161 1.00 64.88 92 LEU A O 1
ATOM 756 N N . LEU A 1 93 ? -17.928 -10.745 41.105 1.00 68.31 93 LEU A N 1
ATOM 757 C CA . LEU A 1 93 ? -18.817 -11.902 40.971 1.00 68.31 93 LEU A CA 1
ATOM 758 C C . LEU A 1 93 ? -18.261 -12.953 39.998 1.00 68.31 93 LEU A C 1
ATOM 760 O O . LEU A 1 93 ? -18.382 -14.156 40.257 1.00 68.31 93 LEU A O 1
ATOM 764 N N . GLN A 1 94 ? -17.601 -12.527 38.918 1.00 70.62 94 GLN A N 1
ATOM 765 C CA . GLN A 1 94 ? -16.856 -13.418 38.018 1.00 70.62 94 GLN A CA 1
ATOM 766 C C . GLN A 1 94 ? -15.700 -14.119 38.744 1.00 70.62 94 GLN A C 1
ATOM 768 O O . GLN A 1 94 ? -15.489 -15.327 38.579 1.00 70.62 94 GLN A O 1
ATOM 773 N N . GLN A 1 95 ? -14.991 -13.394 39.610 1.00 73.81 95 GLN A N 1
ATOM 774 C CA . GLN A 1 95 ? -13.869 -13.942 40.364 1.00 73.81 95 GLN A CA 1
ATOM 775 C C . GLN A 1 95 ? -14.320 -14.999 41.387 1.00 73.81 95 GLN A C 1
ATOM 777 O O . GLN A 1 95 ? -13.711 -16.066 41.479 1.00 73.81 95 GLN A O 1
ATOM 782 N N . ILE A 1 96 ? -15.442 -14.776 42.080 1.00 75.06 96 ILE A N 1
ATOM 783 C CA . ILE A 1 96 ? -16.000 -15.737 43.049 1.00 75.06 96 ILE A CA 1
ATOM 784 C C . ILE A 1 96 ? -16.490 -17.023 42.359 1.00 75.06 96 ILE A C 1
ATOM 786 O O . ILE A 1 96 ? -16.204 -18.123 42.838 1.00 75.06 96 ILE A O 1
ATOM 790 N N . ARG A 1 97 ? -17.182 -16.923 41.211 1.00 79.44 97 ARG A N 1
ATOM 791 C CA . ARG A 1 97 ? -17.654 -18.105 40.453 1.00 79.44 97 ARG A CA 1
ATOM 792 C C . ARG A 1 97 ? -16.504 -18.999 40.002 1.00 79.44 97 ARG A C 1
ATOM 794 O O . ARG A 1 97 ? -16.599 -20.224 40.100 1.00 79.44 97 ARG A O 1
ATOM 801 N N . THR A 1 98 ? -15.418 -18.388 39.537 1.00 73.81 98 THR A N 1
ATOM 802 C CA . THR A 1 98 ? -14.219 -19.111 39.101 1.00 73.81 98 THR A CA 1
ATOM 803 C C . THR A 1 98 ? -13.629 -19.934 40.249 1.00 73.81 98 THR A C 1
ATOM 805 O O . THR A 1 98 ? -13.352 -21.119 40.077 1.00 73.81 98 THR A O 1
ATOM 808 N N . ILE A 1 99 ? -13.523 -19.344 41.443 1.00 73.62 99 ILE A N 1
ATOM 809 C CA . ILE A 1 99 ? -12.955 -20.010 42.624 1.00 73.62 99 ILE A CA 1
ATOM 810 C C . ILE A 1 99 ? -13.830 -21.186 43.087 1.00 73.62 99 ILE A C 1
ATOM 812 O O . ILE A 1 99 ? -13.309 -22.254 43.404 1.00 73.62 99 ILE A O 1
ATOM 816 N N . LEU A 1 100 ? -15.158 -21.025 43.089 1.00 67.44 100 LEU A N 1
ATOM 817 C CA . LEU A 1 100 ? -16.084 -22.075 43.536 1.00 67.44 100 LEU A CA 1
ATOM 818 C C . LEU A 1 100 ? -16.134 -23.281 42.586 1.00 67.44 100 LEU A C 1
ATOM 820 O O . LEU A 1 100 ? -16.329 -24.408 43.036 1.00 67.44 100 LEU A O 1
ATOM 824 N N . THR A 1 101 ? -15.913 -23.067 41.288 1.00 71.62 101 THR A N 1
ATOM 825 C CA . THR A 1 101 ? -15.936 -24.143 40.281 1.00 71.62 101 THR A CA 1
ATOM 826 C C . THR A 1 101 ? -14.717 -25.070 40.403 1.00 7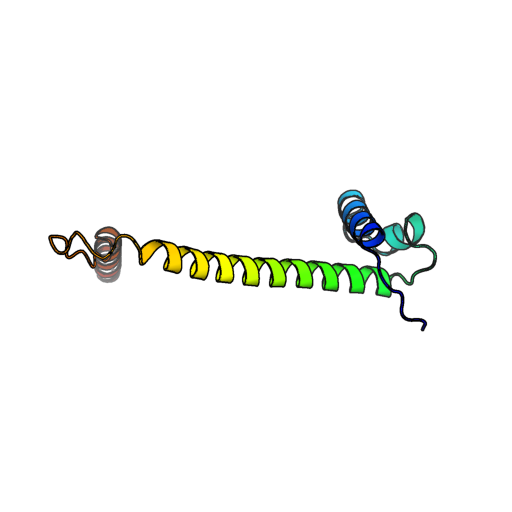1.62 101 THR A C 1
ATOM 828 O O . THR A 1 101 ? -14.782 -26.238 40.033 1.00 71.62 101 THR A O 1
ATOM 831 N N . GLN A 1 102 ? -13.611 -24.581 40.969 1.00 69.62 102 GLN A N 1
ATOM 832 C CA . GLN A 1 102 ? -12.346 -25.315 41.046 1.00 69.62 102 GLN A CA 1
ATOM 833 C C . GLN A 1 102 ? -12.251 -26.278 42.247 1.00 69.62 102 GLN A C 1
ATOM 835 O O . GLN A 1 102 ? -11.328 -27.081 42.297 1.00 69.62 102 GLN A O 1
ATOM 840 N N . GLN A 1 103 ? -13.201 -26.231 43.193 1.00 59.47 103 GLN A N 1
ATOM 841 C CA . GLN A 1 103 ? -13.241 -27.110 44.378 1.00 59.47 103 GLN A CA 1
ATOM 842 C C . GLN A 1 103 ? -14.202 -28.309 44.260 1.00 59.47 103 GLN A C 1
ATOM 844 O O . GLN A 1 103 ? -14.390 -29.031 45.235 1.00 59.47 103 GLN A O 1
ATOM 849 N N . GLN A 1 104 ? -14.825 -28.538 43.099 1.00 58.28 104 GLN A N 1
ATOM 850 C CA . GLN A 1 104 ? -15.725 -29.685 42.874 1.00 58.28 104 GLN A CA 1
ATOM 851 C C . GLN A 1 104 ? -15.188 -30.711 41.857 1.00 58.28 104 GLN A C 1
ATOM 853 O O . GLN A 1 104 ? -15.969 -31.468 41.280 1.00 58.28 104 GLN A O 1
ATOM 858 N N . GLN A 1 105 ? -13.868 -30.762 41.653 1.00 55.78 105 GLN A N 1
ATOM 859 C CA . GLN A 1 105 ? -13.182 -31.858 40.956 1.00 55.78 105 GLN A CA 1
ATOM 860 C C . GLN A 1 105 ? -12.181 -32.546 41.877 1.00 55.78 105 GLN A C 1
ATOM 862 O O . GLN A 1 105 ? -11.511 -31.825 42.648 1.00 55.78 105 GLN A O 1
#

Mean predicted aligned error: 15.96 Å

Nearest PDB structures (foldseek):
  1guu-assembly1_A  TM=8.832E-01  e=9.582E-02  Mus musculus

Solvent-accessible surface area (backbone atoms only — not comparable to full-atom values): 6562 Å² total; per-residue (Å²): 130,88,87,79,84,83,46,72,66,57,53,53,48,49,55,52,45,36,73,74,61,49,90,45,45,66,60,46,21,63,75,77,35,69,93,50,57,46,66,57,56,52,52,49,51,56,52,50,54,50,51,54,51,52,56,49,52,55,49,53,53,50,51,58,54,56,62,53,64,69,53,69,81,60,73,87,77,70,97,70,89,79,94,70,92,67,78,53,68,65,58,57,53,51,52,52,54,56,59,63,64,66,73,78,116